Protein AF-A0A2X2WWW9-F1 (afdb_monomer_lite)

Organism: Citrobacter koseri (NCBI:txid545)

InterPro domains:
  IPR048304 3-octaprenyl-4-hydroxybenzoate carboxy-lyase-like, Rift-re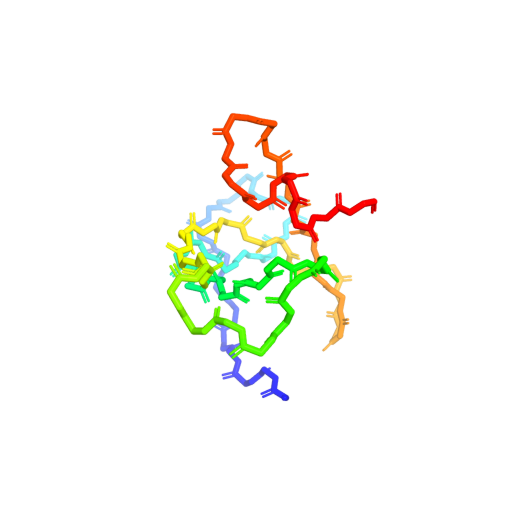lated domain [PF01977] (9-66)

Secondary structure (DSSP, 8-state):
---------STT-SS-EEEEEEEEEE-TT-TT-GGGEEEEEEEEEEEETTEEEE---TTSTHHHH--

Foldseek 3Di:
DDPDPFDPPDPPDPATKPQFDFDWFAQPVCRPDPVRIDTDTFIWGDPDPPDIDGDDDCVDCVVNRPD

Structure (mmCIF, N/CA/C/O backbone):
data_AF-A0A2X2WWW9-F1
#
_entry.id   AF-A0A2X2WWW9-F1
#
loop_
_atom_site.group_PDB
_atom_site.id
_atom_site.type_symbol
_atom_site.label_atom_id
_atom_site.label_alt_id
_atom_site.label_comp_id
_atom_site.label_asym_id
_atom_site.label_entity_id
_atom_site.label_seq_id
_atom_site.pdbx_PDB_ins_code
_atom_site.Cartn_x
_atom_site.Cartn_y
_atom_site.Cartn_z
_atom_site.occupancy
_atom_site.B_iso_or_equiv
_atom_site.auth_seq_id
_atom_site.auth_comp_id
_atom_site.auth_asym_id
_atom_site.auth_atom_id
_atom_site.pdbx_PDB_model_num
ATOM 1 N N . MET A 1 1 ? -12.010 -11.956 -2.097 1.00 30.78 1 MET A N 1
ATOM 2 C CA . MET A 1 1 ? -12.850 -11.884 -0.879 1.00 30.78 1 MET A CA 1
ATOM 3 C C . MET A 1 1 ? -11.914 -12.096 0.304 1.00 30.78 1 MET A C 1
ATOM 5 O O . MET A 1 1 ? -11.348 -13.172 0.400 1.00 30.78 1 MET A O 1
ATOM 9 N N . ILE A 1 2 ? -11.622 -11.058 1.096 1.00 44.25 2 ILE A N 1
ATOM 10 C CA . ILE A 1 2 ? -10.638 -11.145 2.191 1.00 44.25 2 ILE A CA 1
ATOM 11 C C . ILE A 1 2 ? -11.372 -11.632 3.446 1.00 44.25 2 ILE A C 1
ATOM 13 O O . ILE A 1 2 ? -12.063 -10.852 4.095 1.00 44.25 2 ILE A O 1
ATOM 17 N N . PHE A 1 3 ? -11.262 -12.922 3.768 1.00 37.09 3 PHE A N 1
ATOM 18 C CA . PHE A 1 3 ? -11.639 -13.462 5.079 1.00 37.09 3 PHE A CA 1
ATOM 19 C C . PHE A 1 3 ? -10.411 -13.387 5.993 1.00 37.09 3 PHE A C 1
ATOM 21 O O . PHE A 1 3 ? -9.687 -14.362 6.153 1.00 37.09 3 PHE A O 1
ATOM 28 N N . CYS A 1 4 ? -10.133 -12.208 6.552 1.00 47.34 4 CYS A N 1
ATOM 29 C CA . CYS A 1 4 ? -9.080 -12.039 7.551 1.00 47.34 4 CYS A CA 1
ATOM 30 C C . CYS A 1 4 ? -9.712 -11.521 8.844 1.00 47.34 4 CYS A C 1
ATOM 32 O O . CYS A 1 4 ? -10.369 -10.477 8.844 1.00 47.34 4 CYS A O 1
ATOM 34 N N . ARG A 1 5 ? -9.554 -12.271 9.941 1.00 46.75 5 ARG A N 1
ATOM 35 C CA . ARG A 1 5 ? -9.927 -11.807 11.279 1.00 46.75 5 ARG A CA 1
ATOM 36 C C . ARG A 1 5 ? -8.972 -10.670 11.636 1.00 46.75 5 ARG A C 1
ATOM 38 O O . ARG A 1 5 ? -7.789 -10.893 11.854 1.00 46.75 5 ARG A O 1
ATOM 45 N N . CYS A 1 6 ? -9.500 -9.457 11.608 1.00 55.69 6 CYS A N 1
ATOM 46 C CA . CYS A 1 6 ? -8.757 -8.234 11.847 1.00 55.69 6 CYS A CA 1
ATOM 47 C C . CYS A 1 6 ? -8.507 -8.080 13.353 1.00 55.69 6 CYS A C 1
ATOM 49 O O . CYS A 1 6 ? -9.463 -8.026 14.125 1.00 55.69 6 CYS A O 1
ATOM 51 N N . PHE A 1 7 ? -7.241 -8.050 13.765 1.00 58.44 7 PHE A N 1
ATOM 52 C CA . PHE A 1 7 ? -6.846 -7.819 15.154 1.00 58.44 7 PHE A CA 1
ATOM 53 C C . PHE A 1 7 ? -6.425 -6.362 15.328 1.00 58.44 7 PHE A C 1
ATOM 55 O O . PHE A 1 7 ? -5.724 -5.811 14.478 1.00 58.44 7 PHE A O 1
ATOM 62 N N . ALA A 1 8 ? -6.889 -5.725 16.403 1.00 61.22 8 ALA A N 1
ATOM 63 C CA . ALA A 1 8 ? -6.337 -4.447 16.827 1.00 61.22 8 ALA A CA 1
ATOM 64 C C . ALA A 1 8 ? -4.978 -4.766 17.448 1.00 61.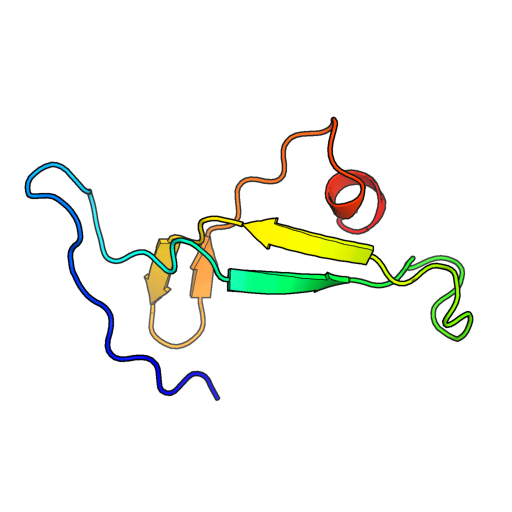22 8 ALA A C 1
ATOM 66 O O . ALA A 1 8 ? -4.916 -5.443 18.472 1.00 61.22 8 ALA A O 1
ATOM 67 N N . SER A 1 9 ? -3.895 -4.392 16.768 1.00 63.72 9 SER A N 1
ATOM 68 C CA . SER A 1 9 ? -2.553 -4.763 17.220 1.00 63.72 9 SER A CA 1
ATOM 69 C C . SER A 1 9 ? -2.064 -3.885 18.372 1.00 63.72 9 SER A C 1
ATOM 71 O O . SER A 1 9 ? -1.167 -4.306 19.096 1.00 63.72 9 SER A O 1
ATOM 73 N N . ASN A 1 10 ? -2.616 -2.678 18.531 1.00 69.81 10 ASN A N 1
ATOM 74 C CA . ASN A 1 10 ? -2.197 -1.706 19.534 1.00 69.81 10 ASN A CA 1
ATOM 75 C C . ASN A 1 10 ? -3.378 -0.826 19.982 1.00 69.81 10 ASN A C 1
ATOM 77 O O . ASN A 1 10 ? -4.243 -0.509 19.167 1.00 69.81 10 ASN A O 1
ATOM 81 N N . ASP A 1 11 ? -3.384 -0.379 21.241 1.00 72.38 11 ASP A N 1
ATOM 82 C CA . ASP A 1 11 ? -4.484 0.422 21.814 1.00 72.38 11 ASP A CA 1
ATOM 83 C C . ASP A 1 11 ? -4.597 1.838 21.213 1.00 72.38 11 ASP A C 1
ATOM 85 O O . ASP A 1 11 ? -5.660 2.453 21.257 1.00 72.38 11 ASP A O 1
ATOM 89 N N . GLY A 1 12 ? -3.512 2.363 20.633 1.00 78.50 12 GLY A N 1
ATOM 90 C CA . GLY A 1 12 ? -3.478 3.683 19.988 1.00 78.50 12 GLY A CA 1
ATOM 91 C C . GLY A 1 12 ? -3.783 3.681 18.486 1.00 78.50 12 GLY A C 1
ATOM 92 O O . GLY A 1 12 ? -3.725 4.736 17.855 1.00 78.50 12 GLY A O 1
ATOM 93 N N . ASP A 1 13 ? -4.054 2.519 17.890 1.00 77.81 13 ASP A N 1
ATOM 94 C CA . ASP A 1 13 ? -4.323 2.416 16.456 1.00 77.81 13 ASP A CA 1
ATOM 95 C C . ASP A 1 13 ? -5.742 2.921 16.132 1.00 77.81 13 ASP A C 1
ATOM 97 O O . ASP A 1 13 ? -6.727 2.515 16.744 1.00 77.81 13 ASP A O 1
ATOM 101 N N . GLY A 1 14 ? -5.871 3.777 15.111 1.00 76.44 14 GLY A N 1
ATOM 102 C CA . GLY A 1 14 ? -7.161 4.351 14.690 1.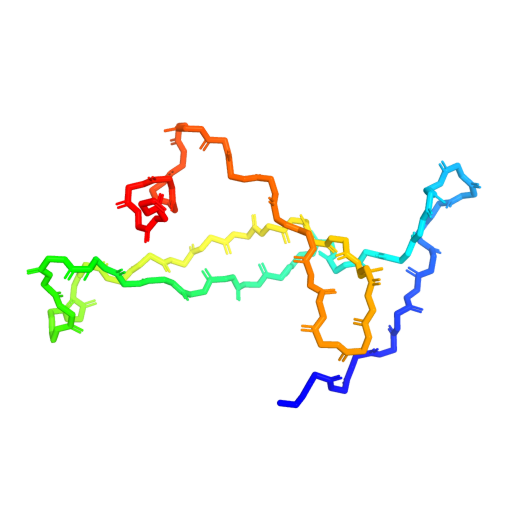00 76.44 14 GLY A CA 1
ATOM 103 C C . GLY A 1 14 ? -8.129 3.359 14.026 1.00 76.44 1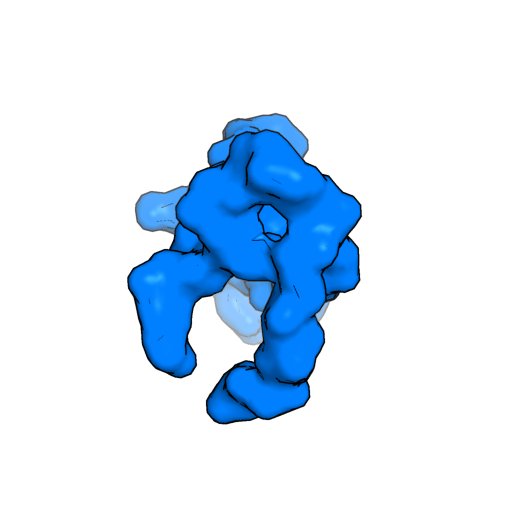4 GLY A C 1
ATOM 104 O O . GLY A 1 14 ? -9.225 3.746 13.618 1.00 76.44 14 GLY A O 1
ATOM 105 N N . GLY A 1 15 ? -7.732 2.093 13.889 1.00 80.44 15 GLY A N 1
ATOM 106 C CA . GLY A 1 15 ? -8.500 1.054 13.222 1.00 80.44 15 GLY A CA 1
ATOM 107 C C . GLY A 1 15 ? -7.748 -0.270 13.149 1.00 80.44 15 GLY A C 1
ATOM 108 O O . GLY A 1 15 ? -6.705 -0.469 13.767 1.00 80.44 15 GLY A O 1
ATOM 109 N N . PHE A 1 16 ? -8.291 -1.200 12.371 1.00 82.88 16 PHE A N 1
ATOM 110 C CA . PHE A 1 16 ? -7.660 -2.494 12.157 1.00 82.88 16 PHE A CA 1
ATOM 111 C C . PHE A 1 16 ? -6.643 -2.446 11.019 1.00 82.88 16 PHE A C 1
ATOM 113 O O . PHE A 1 16 ? -6.888 -1.815 9.990 1.00 82.88 16 PHE A O 1
ATOM 120 N N . TYR A 1 17 ? -5.549 -3.193 11.163 1.00 82.25 17 TYR A N 1
ATOM 121 C CA . TYR A 1 17 ? -4.486 -3.260 10.164 1.00 82.25 17 TYR A CA 1
ATOM 122 C C . TYR A 1 17 ? -4.195 -4.697 9.725 1.00 82.25 17 TYR A C 1
ATOM 124 O O . TYR A 1 17 ? -4.260 -5.644 10.507 1.00 82.25 17 TYR A O 1
ATOM 132 N N . LEU A 1 18 ? -3.827 -4.842 8.454 1.00 83.75 18 LEU A N 1
ATOM 133 C CA . LEU A 1 18 ? -3.120 -5.998 7.915 1.00 83.75 18 LEU A CA 1
ATOM 134 C C . LEU A 1 18 ? -1.634 -5.643 7.899 1.00 83.75 18 LEU A C 1
ATOM 136 O O . LEU A 1 18 ? -1.194 -4.912 7.019 1.00 83.75 18 LEU A O 1
ATOM 140 N N . ASP A 1 19 ? -0.880 -6.100 8.895 1.00 78.06 19 ASP A N 1
ATOM 141 C CA . ASP A 1 19 ? 0.453 -5.547 9.179 1.00 78.06 19 ASP A CA 1
ATOM 142 C C . ASP A 1 19 ? 1.569 -6.066 8.253 1.00 78.06 19 ASP A C 1
ATOM 144 O O . ASP A 1 19 ? 2.499 -5.344 7.899 1.00 78.06 19 ASP A O 1
ATOM 148 N N . LYS A 1 20 ? 1.460 -7.323 7.810 1.00 82.25 20 LYS A N 1
ATOM 149 C CA . LYS A 1 20 ? 2.479 -8.008 6.993 1.00 82.25 20 LYS A CA 1
ATOM 150 C C . LYS A 1 20 ? 1.866 -8.638 5.746 1.00 82.25 20 LYS A C 1
ATOM 152 O O . LYS A 1 20 ? 2.091 -9.810 5.454 1.00 82.25 20 LYS A O 1
ATOM 157 N N . ALA A 1 21 ? 1.043 -7.882 5.030 1.00 82.19 21 ALA A N 1
ATOM 158 C CA . ALA A 1 21 ? 0.406 -8.390 3.826 1.00 82.19 21 ALA A CA 1
ATOM 159 C C . ALA A 1 21 ? 1.393 -8.413 2.650 1.00 82.19 21 ALA A C 1
ATOM 161 O O . ALA A 1 21 ? 2.007 -7.394 2.334 1.00 82.19 21 ALA A O 1
ATOM 162 N N . CYS A 1 22 ? 1.504 -9.563 1.981 1.00 86.00 22 CYS A N 1
ATOM 163 C CA . CYS A 1 22 ? 2.202 -9.673 0.703 1.00 86.00 22 CYS A CA 1
ATOM 164 C C . CYS A 1 22 ? 1.335 -9.038 -0.390 1.00 86.00 22 CYS A C 1
ATOM 166 O O . CYS A 1 22 ? 0.325 -9.615 -0.801 1.00 86.00 22 CYS A O 1
ATOM 168 N N . VAL A 1 23 ? 1.712 -7.846 -0.845 1.00 84.44 23 VAL A N 1
ATOM 169 C CA . VAL A 1 23 ? 1.058 -7.167 -1.964 1.00 84.44 23 VAL A CA 1
ATOM 170 C C . VAL A 1 23 ? 1.828 -7.495 -3.226 1.00 84.44 23 VAL A C 1
ATOM 172 O O . VAL A 1 23 ? 3.003 -7.160 -3.370 1.00 84.44 23 VAL A O 1
ATOM 175 N N . VAL A 1 24 ? 1.133 -8.163 -4.135 1.00 86.44 24 VAL A N 1
ATOM 176 C CA . VAL A 1 24 ? 1.649 -8.514 -5.449 1.00 86.44 24 VAL A CA 1
ATOM 177 C C . VAL A 1 24 ? 1.149 -7.473 -6.442 1.00 86.44 24 VAL A C 1
ATOM 179 O O . VAL A 1 24 ? -0.059 -7.281 -6.578 1.00 86.44 24 VAL A O 1
ATOM 182 N N . SER A 1 25 ? 2.068 -6.803 -7.131 1.00 82.62 25 SER A N 1
ATOM 183 C CA . SER A 1 25 ? 1.760 -5.806 -8.163 1.00 82.62 25 SER A CA 1
ATOM 184 C C . SER A 1 25 ? 2.512 -6.123 -9.453 1.00 82.62 25 SER A C 1
ATOM 186 O O . SER A 1 25 ? 3.542 -6.797 -9.430 1.00 82.62 25 SER A O 1
ATOM 188 N N . ARG A 1 26 ? 1.969 -5.679 -10.585 1.00 84.06 26 ARG A N 1
ATOM 189 C CA . ARG A 1 26 ? 2.589 -5.815 -11.906 1.00 84.06 26 ARG A CA 1
ATOM 190 C C . ARG A 1 26 ? 2.751 -4.438 -12.525 1.00 84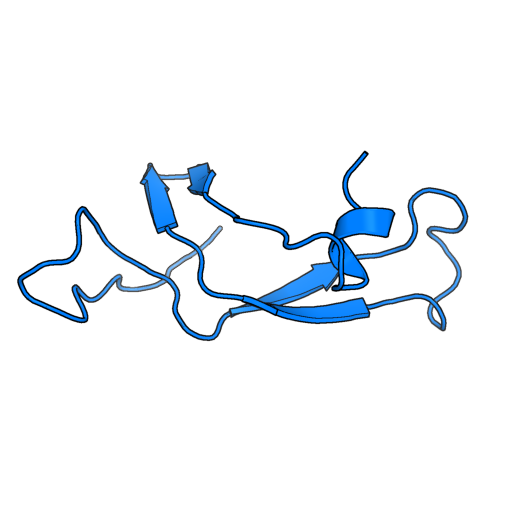.06 26 ARG A C 1
ATOM 192 O O . ARG A 1 26 ? 1.942 -3.555 -12.242 1.00 84.06 26 ARG A O 1
ATOM 199 N N . ASP A 1 27 ? 3.760 -4.310 -13.372 1.00 79.69 27 ASP A N 1
ATOM 200 C CA . ASP A 1 27 ? 3.977 -3.119 -14.182 1.00 79.69 27 ASP A CA 1
ATOM 201 C C . ASP A 1 27 ? 2.755 -2.879 -15.096 1.00 79.69 27 ASP A C 1
ATOM 203 O O . ASP A 1 27 ? 2.396 -3.769 -15.877 1.00 79.69 27 ASP A O 1
ATOM 207 N N . PRO A 1 28 ? 2.084 -1.713 -15.010 1.00 77.88 28 PRO A N 1
ATOM 208 C CA . PRO A 1 28 ? 0.957 -1.392 -15.881 1.00 77.88 28 PRO A CA 1
ATOM 209 C C . PRO A 1 28 ? 1.353 -1.244 -17.360 1.00 77.88 28 PRO A C 1
ATOM 211 O O . PRO A 1 28 ? 0.487 -1.373 -18.223 1.00 77.88 28 PRO A O 1
ATOM 214 N N . LEU A 1 29 ? 2.631 -0.989 -17.666 1.00 81.50 29 LEU A N 1
ATOM 215 C CA . LEU A 1 29 ? 3.143 -0.864 -19.035 1.00 81.50 29 LEU A CA 1
ATOM 216 C C . LEU A 1 29 ? 3.522 -2.216 -19.663 1.00 81.50 29 LEU A C 1
ATOM 218 O O . LEU A 1 29 ? 3.683 -2.290 -20.880 1.00 81.50 29 LEU A O 1
ATOM 222 N N . ASP A 1 30 ? 3.670 -3.273 -18.859 1.00 80.19 30 ASP A N 1
ATOM 223 C CA . ASP A 1 30 ? 4.087 -4.607 -19.314 1.00 80.19 30 ASP A CA 1
ATOM 224 C C . ASP A 1 30 ? 3.444 -5.731 -18.459 1.00 80.19 30 ASP A C 1
ATOM 226 O O . ASP A 1 30 ? 4.125 -6.427 -17.699 1.00 80.19 30 ASP A O 1
ATOM 230 N N . PRO A 1 31 ? 2.108 -5.905 -18.529 1.00 74.88 31 PRO A N 1
ATOM 231 C CA . PRO A 1 31 ? 1.342 -6.733 -17.587 1.00 74.88 31 PRO A CA 1
ATOM 232 C C . PRO A 1 31 ? 1.527 -8.253 -17.754 1.00 74.88 31 PRO A C 1
ATOM 234 O O . PRO A 1 31 ? 1.214 -9.014 -16.825 1.00 74.88 31 PRO A O 1
ATOM 237 N N . ASP A 1 32 ? 2.020 -8.692 -18.916 1.00 80.06 32 ASP A N 1
ATOM 238 C CA . ASP A 1 32 ? 2.234 -10.104 -19.260 1.00 80.06 32 ASP A CA 1
ATOM 239 C C . ASP A 1 32 ? 3.654 -10.589 -18.915 1.00 80.06 32 ASP A C 1
ATOM 241 O O . ASP A 1 32 ? 3.925 -11.793 -18.882 1.00 80.06 32 ASP A O 1
ATOM 245 N N . HIS A 1 33 ? 4.567 -9.671 -18.588 1.00 80.81 33 HIS A N 1
ATOM 246 C CA . HIS A 1 33 ? 5.944 -9.997 -18.249 1.00 80.81 33 HIS A CA 1
ATOM 247 C C . HIS A 1 33 ? 6.083 -10.393 -16.774 1.00 80.81 33 HIS A C 1
ATOM 249 O O . HIS A 1 33 ? 6.224 -9.566 -15.873 1.00 80.81 33 HIS A O 1
ATOM 255 N N . PHE A 1 34 ? 6.123 -11.704 -16.524 1.00 72.56 34 PHE A N 1
ATOM 256 C CA . PHE A 1 34 ? 6.226 -12.271 -15.174 1.00 72.56 34 PHE A CA 1
ATOM 257 C C . PHE A 1 34 ? 7.465 -11.797 -14.382 1.00 72.56 34 PHE A C 1
ATOM 259 O O . PHE A 1 34 ? 7.398 -11.635 -13.167 1.00 72.56 34 PHE A O 1
ATOM 266 N N . GLY A 1 35 ? 8.581 -11.515 -15.063 1.00 76.19 35 GLY A N 1
ATOM 267 C CA . GLY A 1 35 ? 9.822 -11.008 -14.463 1.00 76.19 35 GLY A CA 1
ATOM 268 C C . GLY A 1 35 ? 9.742 -9.594 -13.873 1.00 76.19 35 GLY A C 1
ATOM 269 O O . GLY A 1 35 ? 10.624 -9.218 -13.108 1.00 76.19 35 GLY A O 1
ATOM 270 N N . LYS A 1 36 ? 8.690 -8.825 -14.182 1.00 77.56 36 LYS A N 1
ATOM 271 C CA . LYS A 1 36 ? 8.443 -7.480 -13.630 1.00 77.56 36 LYS A CA 1
ATOM 272 C C . LYS A 1 36 ? 7.379 -7.469 -12.527 1.00 77.56 36 LYS A C 1
ATOM 274 O O . LYS A 1 36 ? 6.809 -6.431 -12.196 1.00 77.56 36 LYS A O 1
ATOM 279 N N . G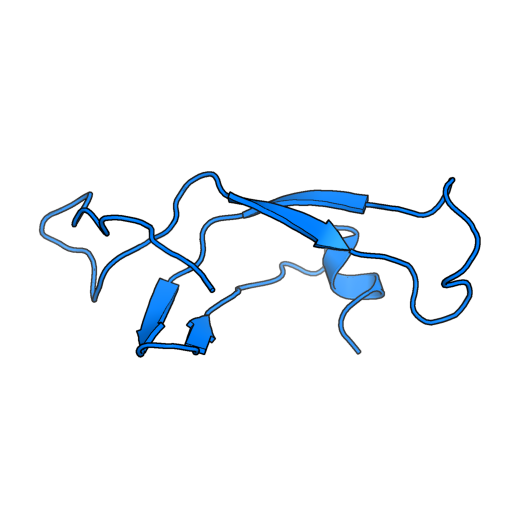LN A 1 37 ? 7.069 -8.632 -11.961 1.00 80.44 37 GLN A N 1
ATOM 280 C CA . GLN A 1 37 ? 6.154 -8.722 -10.833 1.00 80.44 37 GLN A CA 1
ATOM 281 C C . GLN A 1 37 ? 6.871 -8.328 -9.538 1.00 80.44 37 GLN A C 1
ATOM 283 O O . GLN A 1 37 ? 7.872 -8.929 -9.159 1.00 80.44 37 GLN A O 1
ATOM 288 N N . ASN A 1 38 ? 6.322 -7.342 -8.832 1.00 81.25 38 ASN A N 1
ATOM 289 C CA . ASN A 1 38 ? 6.816 -6.928 -7.526 1.00 81.25 38 ASN A CA 1
ATOM 290 C C . ASN A 1 38 ? 6.003 -7.604 -6.415 1.00 81.25 38 ASN A C 1
ATOM 292 O O . ASN A 1 38 ? 4.769 -7.650 -6.470 1.00 81.25 38 ASN A O 1
ATOM 296 N N . VAL A 1 39 ? 6.696 -8.083 -5.384 1.00 85.12 39 VAL A N 1
ATOM 297 C CA . VAL A 1 39 ? 6.098 -8.586 -4.147 1.00 85.12 39 VAL A CA 1
ATOM 298 C C . VAL A 1 39 ? 6.680 -7.790 -2.991 1.00 85.12 39 VAL A C 1
ATOM 300 O O . VAL A 1 39 ? 7.830 -7.984 -2.609 1.00 85.12 39 VAL A O 1
ATOM 303 N N . GLY A 1 40 ? 5.870 -6.903 -2.420 1.00 84.38 40 GLY A N 1
ATOM 304 C CA . GLY A 1 40 ? 6.256 -6.120 -1.251 1.00 84.38 40 GLY A CA 1
ATOM 305 C C . GLY A 1 40 ? 5.427 -6.481 -0.026 1.00 84.38 40 GLY A C 1
ATOM 306 O O . GLY A 1 40 ? 4.303 -6.976 -0.132 1.00 84.38 40 GLY A O 1
ATOM 307 N N . ILE A 1 41 ? 5.986 -6.225 1.154 1.00 86.75 41 ILE A N 1
ATOM 308 C CA . ILE A 1 41 ? 5.282 -6.373 2.429 1.00 86.75 41 ILE A CA 1
ATOM 309 C C . ILE A 1 41 ? 4.800 -4.992 2.855 1.00 86.75 41 ILE A C 1
ATOM 311 O O . ILE A 1 41 ? 5.619 -4.098 3.061 1.00 86.75 41 ILE A O 1
ATOM 315 N N . TYR A 1 42 ? 3.487 -4.832 3.017 1.00 84.94 42 TYR A N 1
ATOM 316 C CA . TYR A 1 42 ? 2.889 -3.549 3.379 1.00 84.94 42 TYR A CA 1
ATOM 317 C C . TYR A 1 42 ? 1.915 -3.681 4.542 1.00 84.94 42 TYR A C 1
ATOM 319 O O . TYR A 1 42 ? 1.173 -4.663 4.650 1.00 84.94 42 TYR A O 1
ATOM 327 N N . ARG A 1 43 ? 1.889 -2.627 5.363 1.00 84.19 43 ARG A N 1
ATOM 328 C CA . ARG A 1 43 ? 0.857 -2.395 6.369 1.00 84.19 43 ARG A CA 1
ATOM 329 C C . ARG A 1 43 ? -0.330 -1.704 5.698 1.00 84.19 43 ARG A C 1
ATOM 331 O O . ARG A 1 43 ? -0.184 -0.602 5.173 1.00 84.19 43 ARG A O 1
ATOM 338 N N . MET A 1 44 ? -1.495 -2.348 5.701 1.00 87.00 44 MET A N 1
ATOM 339 C CA . MET A 1 44 ? -2.725 -1.806 5.111 1.00 87.00 44 MET A CA 1
ATOM 340 C C . MET A 1 44 ? -3.801 -1.587 6.169 1.00 87.00 44 MET A C 1
ATOM 342 O O . MET A 1 44 ? -4.100 -2.494 6.942 1.00 87.00 44 MET A O 1
ATOM 346 N N . GLU A 1 45 ? -4.417 -0.407 6.182 1.00 87.44 45 GLU A N 1
ATOM 347 C CA . GLU A 1 45 ? -5.517 -0.093 7.100 1.00 87.44 45 GLU A CA 1
ATOM 348 C C . GLU A 1 45 ? -6.858 -0.560 6.533 1.00 87.44 45 GLU A C 1
ATOM 350 O O . GLU A 1 45 ? -7.192 -0.296 5.377 1.00 87.44 45 GLU A O 1
ATOM 355 N N . VAL A 1 46 ? -7.680 -1.199 7.355 1.00 86.81 46 VAL A N 1
ATOM 356 C CA . VAL A 1 46 ? -9.039 -1.589 6.987 1.00 86.81 46 VAL A CA 1
ATOM 357 C C . VAL A 1 46 ? -9.971 -0.389 7.149 1.00 86.81 46 VAL A C 1
ATOM 359 O O . VAL A 1 46 ? -10.409 -0.067 8.247 1.00 86.81 46 VAL A O 1
ATOM 362 N N . LYS A 1 47 ? -10.327 0.255 6.032 1.00 86.25 47 LYS A N 1
ATOM 363 C CA . LYS A 1 47 ? -11.281 1.383 6.002 1.00 86.25 47 LYS A CA 1
ATOM 364 C C . LYS A 1 47 ? -12.735 0.939 5.806 1.00 86.25 47 LYS A C 1
ATOM 366 O O . LYS A 1 47 ? -13.659 1.730 5.972 1.00 86.25 47 LYS A O 1
ATOM 371 N N . GLY A 1 48 ? -12.966 -0.312 5.408 1.00 83.94 48 GLY A N 1
ATOM 372 C CA . GLY A 1 48 ? -14.301 -0.894 5.269 1.00 83.94 48 GLY A CA 1
ATOM 373 C C . GLY A 1 48 ? -14.281 -2.265 4.596 1.00 83.94 48 GLY A C 1
ATOM 374 O O . GLY A 1 48 ? -13.236 -2.742 4.164 1.00 83.94 48 GLY A O 1
ATOM 375 N N . LYS A 1 49 ? -15.458 -2.889 4.430 1.00 82.25 49 LYS A N 1
ATOM 376 C CA . LYS A 1 49 ? -15.615 -4.286 3.956 1.00 82.25 49 LYS A CA 1
ATOM 377 C C . LYS A 1 49 ? -14.864 -4.629 2.654 1.00 82.25 49 LYS A C 1
ATOM 379 O O . LYS A 1 49 ? -14.570 -5.792 2.404 1.00 82.25 49 LYS A O 1
ATOM 384 N N . ARG A 1 50 ? -14.601 -3.636 1.798 1.00 83.25 50 ARG A N 1
ATOM 385 C CA . ARG A 1 50 ? -13.873 -3.772 0.520 1.00 83.25 50 ARG A CA 1
ATOM 386 C C . ARG A 1 50 ? -12.950 -2.578 0.248 1.00 83.25 50 ARG A C 1
ATOM 388 O O . ARG A 1 50 ? -12.712 -2.245 -0.906 1.00 83.25 50 ARG A O 1
ATOM 395 N N . LYS A 1 51 ? -12.514 -1.878 1.299 1.00 85.75 51 LYS A N 1
ATOM 396 C CA . LYS A 1 51 ? -11.670 -0.683 1.184 1.00 85.75 51 LYS A CA 1
ATOM 397 C C . LYS A 1 51 ? -10.472 -0.829 2.111 1.00 85.75 51 LYS A C 1
ATOM 399 O O . LYS A 1 51 ? -10.653 -0.954 3.321 1.00 85.75 51 LYS A O 1
ATOM 404 N N . LEU A 1 52 ? -9.279 -0.803 1.527 1.00 86.81 52 LEU A N 1
ATOM 405 C CA . LEU A 1 52 ? -8.012 -0.802 2.244 1.00 86.81 52 LEU A CA 1
ATOM 406 C C . LEU A 1 52 ? -7.289 0.514 1.962 1.00 86.81 52 LEU A C 1
ATOM 408 O O . LEU A 1 52 ? -7.273 0.975 0.823 1.00 86.81 52 LEU A O 1
ATOM 412 N N . GLY A 1 53 ? -6.728 1.117 3.003 1.00 86.06 53 GLY A N 1
ATOM 413 C CA . GLY A 1 53 ? -5.776 2.209 2.878 1.00 86.06 53 GLY A CA 1
ATOM 414 C C . GLY A 1 53 ? -4.378 1.632 2.711 1.00 86.06 53 GLY A C 1
ATOM 415 O O . GLY A 1 53 ? -3.939 0.841 3.545 1.00 86.06 53 GLY A O 1
ATOM 416 N N . LEU A 1 54 ? -3.692 2.031 1.646 1.00 86.25 54 LEU A N 1
ATOM 417 C CA . LEU A 1 54 ? -2.288 1.726 1.408 1.00 86.25 54 LEU A CA 1
ATOM 418 C C . LEU A 1 54 ? -1.529 3.053 1.357 1.00 86.25 54 LEU A C 1
ATOM 420 O O . LEU A 1 54 ? -1.966 3.973 0.670 1.00 86.25 54 LEU A O 1
ATOM 424 N N . GLN A 1 55 ? -0.408 3.145 2.071 1.00 81.56 55 GLN A N 1
ATOM 425 C CA . GLN A 1 55 ? 0.517 4.272 1.962 1.00 81.56 55 GLN A CA 1
ATOM 426 C C . GLN A 1 55 ? 1.748 3.818 1.164 1.00 81.56 55 GLN A C 1
ATOM 428 O O . GLN A 1 55 ? 2.683 3.268 1.748 1.00 81.56 55 GLN A O 1
ATOM 433 N N . PRO A 1 56 ? 1.750 3.979 -0.171 1.00 75.75 56 PRO A N 1
ATOM 434 C CA . PRO A 1 56 ? 2.933 3.710 -0.969 1.00 75.75 56 PRO A CA 1
ATOM 435 C C . PRO A 1 56 ? 3.946 4.836 -0.746 1.00 75.75 56 PRO A C 1
ATOM 437 O O . PRO A 1 56 ? 3.667 6.007 -0.996 1.00 75.75 56 PRO A O 1
ATOM 440 N N . VAL A 1 57 ? 5.128 4.487 -0.251 1.00 80.25 57 VAL A N 1
ATOM 441 C CA . VAL A 1 57 ? 6.258 5.419 -0.187 1.00 80.25 57 VAL A CA 1
ATOM 442 C C . VAL A 1 57 ? 6.966 5.377 -1.551 1.00 80.25 57 VAL A C 1
ATOM 444 O O . VAL A 1 57 ? 7.205 4.276 -2.052 1.00 80.25 57 VAL A O 1
ATOM 447 N N . PRO A 1 58 ? 7.326 6.528 -2.159 1.00 71.62 58 PRO A N 1
ATOM 448 C CA . PRO A 1 58 ? 7.844 6.604 -3.534 1.00 71.62 58 PRO A CA 1
ATOM 449 C C . PRO A 1 58 ? 9.156 5.844 -3.780 1.00 71.62 58 PRO A C 1
ATOM 451 O O . PRO A 1 58 ? 9.527 5.615 -4.922 1.00 71.62 58 PRO A O 1
ATOM 454 N N . MET A 1 59 ? 9.855 5.439 -2.719 1.00 73.69 59 MET A N 1
ATOM 455 C CA . MET A 1 59 ? 11.072 4.624 -2.794 1.00 73.69 59 MET A CA 1
ATOM 456 C C . MET A 1 59 ? 10.801 3.130 -3.035 1.00 73.69 59 MET A C 1
ATOM 458 O O . MET A 1 59 ? 11.741 2.390 -3.296 1.00 73.69 59 MET A O 1
ATOM 462 N N . HIS A 1 60 ? 9.554 2.663 -2.910 1.00 79.25 60 HIS A N 1
ATOM 463 C CA . HIS A 1 60 ? 9.193 1.269 -3.172 1.00 79.25 60 HIS A CA 1
ATOM 464 C C . HIS A 1 60 ? 8.664 1.109 -4.598 1.00 79.25 60 HIS A C 1
ATOM 466 O O . HIS A 1 60 ? 7.878 1.937 -5.054 1.00 79.25 60 HIS A O 1
ATOM 472 N N . ASP A 1 61 ? 8.965 -0.022 -5.240 1.00 70.06 61 ASP A N 1
ATOM 473 C CA . ASP A 1 61 ? 8.548 -0.327 -6.621 1.00 70.06 61 ASP A CA 1
ATOM 474 C C . ASP A 1 61 ? 7.026 -0.242 -6.843 1.00 70.06 61 ASP A C 1
ATOM 476 O O . ASP A 1 61 ? 6.556 0.030 -7.943 1.00 70.06 61 ASP A O 1
ATOM 480 N N . ILE A 1 62 ? 6.223 -0.398 -5.783 1.00 75.56 62 ILE A N 1
ATOM 481 C CA . ILE A 1 62 ? 4.764 -0.220 -5.843 1.00 75.56 62 ILE A CA 1
ATOM 482 C C . ILE A 1 62 ? 4.339 1.191 -6.270 1.00 75.56 62 ILE A C 1
ATOM 484 O O . ILE A 1 62 ? 3.266 1.343 -6.842 1.00 75.56 62 ILE A O 1
ATOM 488 N N . ALA A 1 63 ? 5.159 2.213 -6.016 1.00 70.00 63 ALA A N 1
ATOM 489 C CA . ALA A 1 63 ? 4.872 3.582 -6.427 1.00 70.00 63 ALA A CA 1
ATOM 490 C C . ALA A 1 63 ? 5.004 3.777 -7.944 1.00 70.00 63 ALA A C 1
ATOM 492 O O . ALA A 1 63 ? 4.354 4.654 -8.496 1.00 70.00 63 ALA A O 1
ATOM 493 N N . LEU A 1 64 ? 5.790 2.937 -8.627 1.00 73.31 64 LEU A N 1
ATOM 494 C CA . LEU A 1 64 ? 5.838 2.898 -10.093 1.00 73.31 64 LEU A CA 1
ATOM 495 C C . LEU A 1 64 ? 4.622 2.166 -10.679 1.00 73.31 64 LEU A C 1
ATOM 497 O O . LEU A 1 64 ? 4.253 2.392 -11.827 1.00 73.31 64 LEU A O 1
ATOM 501 N N . HIS A 1 65 ? 3.995 1.291 -9.889 1.00 71.31 65 HIS A N 1
ATOM 502 C CA . HIS A 1 65 ? 2.846 0.487 -10.307 1.00 71.31 65 HIS A CA 1
ATOM 503 C C . HIS A 1 65 ? 1.484 1.117 -9.961 1.00 71.31 65 HIS A C 1
ATOM 505 O O . HIS A 1 65 ? 0.463 0.646 -10.461 1.00 71.31 65 HIS A O 1
ATOM 511 N N . LEU A 1 66 ? 1.446 2.148 -9.107 1.00 67.06 66 LEU A N 1
ATOM 512 C CA . LEU A 1 66 ? 0.246 2.929 -8.787 1.00 67.06 66 LEU A CA 1
ATOM 513 C C . LEU A 1 66 ? 0.333 4.314 -9.458 1.00 67.06 66 LEU A C 1
ATOM 515 O O . LEU A 1 66 ? 0.921 5.216 -8.860 1.00 67.06 66 LEU A O 1
ATOM 519 N N . PRO A 1 67 ? -0.212 4.482 -10.679 1.00 58.84 67 PRO A N 1
ATOM 520 C CA . PRO A 1 67 ? -0.378 5.797 -11.298 1.00 58.84 67 PRO A CA 1
ATOM 521 C C . PRO A 1 67 ? -1.415 6.669 -10.573 1.00 58.84 67 PRO A C 1
ATOM 523 O O . PRO A 1 67 ? -2.345 6.110 -9.940 1.00 58.84 67 PRO A O 1
#

Sequence (67 aa):
MIFCRCFASNDGDGGFYLDKACVVSRDPLDPDHFGKQNVGIYRMEVKGKRKLGLQPVPMHDIALHLP

pLDDT: mean 75.73, std 12.35, range [30.78, 87.44]

Radius of gyration: 13.7 Å; chains: 1; bounding box: 27×20×41 Å